Protein AF-U2E9D4-F1 (afdb_monomer)

Sequence (94 aa):
MNKNDEKSSESKYDELYDKYINEKEEDNEHNLKGVAKGYSVITSFFFTLIITMIVGVLLGNYLDQKLNTTPLFLLIFIFFSILASFRNLIKYSK

InterPro domains:
  IPR032820 Putative F0F1-ATPase subunit, Ca2+/Mg2+ transporter [PF09527] (43-91)

Solvent-accessible surface area (backbone atoms only — not comparable to full-atom values): 5137 Å² total; per-residue (Å²): 137,64,75,69,60,56,57,56,47,52,58,52,49,52,55,52,49,55,50,52,52,52,57,48,50,53,51,50,51,52,52,50,50,53,50,52,52,52,49,53,53,54,52,51,49,52,52,51,52,53,52,50,50,52,51,28,49,52,53,10,52,54,49,19,66,76,68,77,45,73,77,52,41,39,53,51,27,52,53,48,49,54,54,53,57,52,52,58,55,59,68,75,75,113

Radius of gyration: 29.33 Å; Cα contacts (8 Å, |Δi|>4): 31; chains: 1; bounding box: 41×16×92 Å

pLDDT: mean 77.17, std 9.44, range [44.31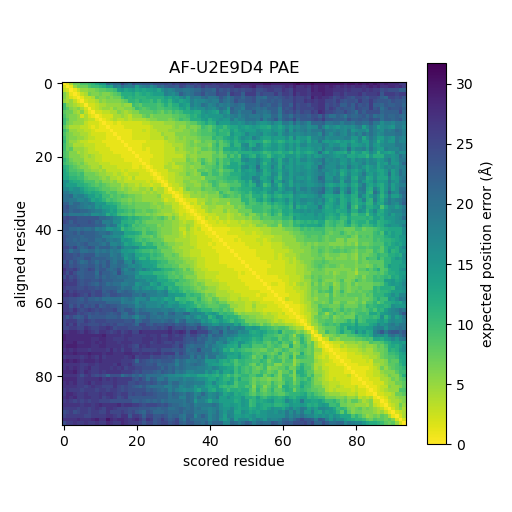, 91.38]

Mean predicted aligned error: 13.02 Å

Secondary structure (DSSP, 8-state):
--HHHHHHHHHHHHHHHHHHHHHHHHHHHHHHHHHHHHHHHHHHHHHHHHHHHHHHHHHHHHHHHHHT-SSHHHHHHHHHHHHHHHHHHHHH--

Structure (mmCIF, N/CA/C/O backbone):
data_AF-U2E9D4-F1
#
_entry.id   AF-U2E9D4-F1
#
loop_
_atom_site.group_PDB
_atom_site.id
_atom_site.type_symbol
_atom_site.label_atom_id
_atom_site.label_alt_id
_atom_site.label_comp_id
_atom_site.label_asym_id
_atom_site.label_entity_id
_atom_site.label_seq_id
_atom_site.pdbx_PDB_ins_code
_atom_site.Cartn_x
_atom_site.Cartn_y
_atom_site.Cartn_z
_atom_site.occupancy
_atom_site.B_iso_or_equiv
_atom_site.auth_seq_id
_atom_site.auth_comp_id
_atom_site.auth_asym_id
_atom_site.auth_atom_id
_atom_site.pdbx_PDB_model_num
ATOM 1 N N . MET A 1 1 ? 21.342 -4.571 -65.078 1.00 56.22 1 MET A N 1
ATOM 2 C CA . MET A 1 1 ? 21.380 -4.746 -63.611 1.00 56.22 1 MET A CA 1
ATOM 3 C C . MET A 1 1 ? 21.987 -6.106 -63.303 1.00 56.22 1 MET A C 1
ATOM 5 O O . MET A 1 1 ? 21.572 -7.076 -63.925 1.00 56.22 1 MET A O 1
ATOM 9 N N . ASN A 1 2 ? 22.998 -6.170 -62.436 1.00 62.44 2 ASN A N 1
ATOM 10 C CA . ASN A 1 2 ? 23.710 -7.398 -62.074 1.00 62.44 2 ASN A CA 1
ATOM 11 C C . ASN A 1 2 ? 22.982 -8.109 -60.916 1.00 62.44 2 ASN A C 1
ATOM 13 O O . ASN A 1 2 ? 22.682 -7.499 -59.895 1.00 62.44 2 ASN A O 1
ATOM 17 N N . LYS A 1 3 ? 22.706 -9.407 -61.084 1.00 62.41 3 LYS A N 1
ATOM 18 C CA . LYS A 1 3 ? 21.930 -10.256 -60.156 1.00 62.41 3 LYS A CA 1
ATOM 19 C C . LYS A 1 3 ? 22.563 -10.385 -58.759 1.00 62.41 3 LYS A C 1
ATOM 21 O O . LYS A 1 3 ? 21.881 -10.731 -57.800 1.00 62.41 3 LYS A O 1
ATOM 26 N N . ASN A 1 4 ? 23.863 -10.112 -58.648 1.00 63.56 4 ASN A N 1
ATOM 27 C CA . ASN A 1 4 ? 24.599 -10.150 -57.383 1.00 63.56 4 ASN A CA 1
ATOM 28 C C . ASN A 1 4 ? 24.331 -8.921 -56.497 1.00 63.56 4 ASN A C 1
ATOM 30 O O . ASN A 1 4 ? 24.431 -9.024 -55.276 1.00 63.56 4 ASN A O 1
ATOM 34 N N . ASP A 1 5 ? 23.945 -7.789 -57.091 1.00 69.25 5 ASP A N 1
ATOM 35 C CA . ASP A 1 5 ? 23.693 -6.545 -56.354 1.00 69.25 5 ASP A CA 1
ATOM 36 C C . ASP A 1 5 ? 22.315 -6.584 -55.665 1.00 69.25 5 ASP A C 1
ATOM 38 O O . ASP A 1 5 ? 22.145 -6.084 -54.556 1.00 69.25 5 ASP A O 1
ATOM 42 N N . GLU A 1 6 ? 21.342 -7.256 -56.285 1.00 68.75 6 GLU A N 1
ATOM 43 C CA . GLU A 1 6 ? 19.978 -7.443 -55.768 1.00 68.75 6 GLU A CA 1
ATOM 44 C C . GLU A 1 6 ? 19.956 -8.386 -54.553 1.00 68.75 6 GLU A C 1
ATOM 46 O O . GLU A 1 6 ? 19.402 -8.046 -53.510 1.00 68.75 6 GLU A O 1
ATOM 51 N N . LYS A 1 7 ? 20.688 -9.506 -54.628 1.00 70.12 7 LYS A N 1
ATOM 52 C CA . LYS A 1 7 ? 20.813 -10.478 -53.528 1.00 70.12 7 LYS A CA 1
ATOM 53 C C . LYS A 1 7 ? 21.560 -9.917 -52.309 1.00 70.12 7 LYS A C 1
ATOM 55 O O . LYS A 1 7 ? 21.248 -10.255 -51.171 1.00 70.12 7 LYS A O 1
ATOM 60 N N . SER A 1 8 ? 22.545 -9.049 -52.551 1.00 70.12 8 SER A N 1
ATOM 61 C CA . SER A 1 8 ? 23.259 -8.306 -51.500 1.00 70.12 8 SER A CA 1
ATOM 62 C C . SER A 1 8 ? 22.352 -7.278 -50.812 1.00 70.12 8 SER A C 1
ATOM 64 O O . SER A 1 8 ? 22.460 -7.038 -49.611 1.00 70.12 8 SER A O 1
ATOM 66 N N . SER A 1 9 ? 21.419 -6.702 -51.572 1.00 75.81 9 SER A N 1
ATOM 67 C CA . SER A 1 9 ? 20.450 -5.741 -51.057 1.00 75.81 9 SER A CA 1
ATOM 68 C C . SER A 1 9 ? 19.414 -6.430 -50.165 1.00 75.81 9 SER A C 1
ATOM 70 O O . SER A 1 9 ? 19.250 -5.999 -49.030 1.00 75.81 9 SER A O 1
ATOM 72 N N . GLU A 1 10 ? 18.794 -7.529 -50.618 1.00 80.31 10 GLU A N 1
ATOM 73 C CA . GLU A 1 10 ? 17.837 -8.331 -49.824 1.00 80.31 10 GLU A CA 1
ATOM 74 C C . GLU A 1 10 ? 18.416 -8.776 -48.478 1.00 80.31 10 GLU A C 1
ATOM 76 O O . GLU A 1 10 ? 17.832 -8.484 -47.440 1.00 80.31 10 GLU A O 1
ATOM 81 N N . SER A 1 11 ? 19.622 -9.355 -48.478 1.00 84.38 11 SER A N 1
ATOM 82 C CA . SER A 1 11 ? 20.307 -9.782 -47.246 1.00 84.38 11 SER A CA 1
ATOM 83 C C . SER A 1 11 ? 20.451 -8.651 -46.226 1.00 84.38 11 SER A C 1
ATOM 85 O O . SER A 1 11 ? 20.355 -8.873 -45.023 1.00 84.38 11 SER A O 1
ATOM 87 N N . LYS A 1 12 ? 20.694 -7.427 -46.701 1.00 85.88 12 LYS A N 1
ATOM 88 C CA . LYS A 1 12 ? 20.857 -6.257 -45.839 1.00 85.88 12 LYS A CA 1
ATOM 89 C C . LYS A 1 12 ? 19.518 -5.747 -45.303 1.00 85.88 12 LYS A C 1
ATOM 91 O O . LYS A 1 12 ? 19.478 -5.184 -44.212 1.00 85.88 12 LYS A O 1
ATOM 96 N N . TYR A 1 13 ? 18.435 -5.912 -46.062 1.00 84.75 13 TYR A N 1
ATOM 97 C CA . TYR A 1 13 ? 17.087 -5.582 -45.600 1.00 84.75 13 TYR A CA 1
ATOM 98 C C . TYR A 1 13 ? 16.617 -6.551 -44.520 1.00 84.75 13 TYR A C 1
ATOM 100 O O . TYR A 1 13 ? 16.083 -6.088 -43.515 1.00 84.75 13 TYR A O 1
ATOM 108 N N . ASP A 1 14 ? 16.877 -7.846 -44.690 1.00 88.44 14 ASP A N 1
ATOM 109 C CA . ASP A 1 14 ? 16.507 -8.875 -43.714 1.00 88.44 14 ASP A CA 1
ATOM 110 C C . ASP A 1 14 ? 17.212 -8.639 -42.367 1.0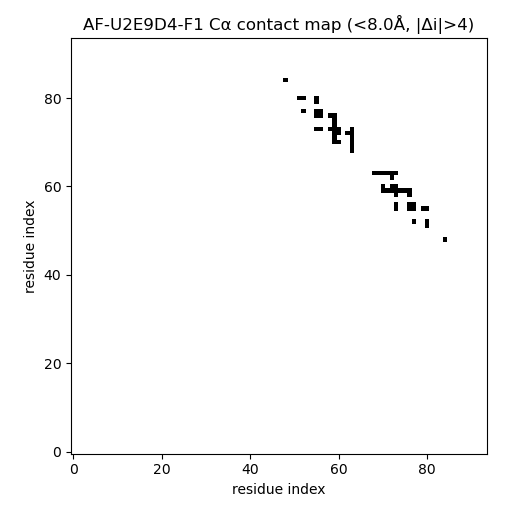0 88.44 14 ASP A C 1
ATOM 112 O O . ASP A 1 14 ? 16.564 -8.597 -41.324 1.00 88.44 14 ASP A O 1
ATOM 116 N N . GLU A 1 15 ? 18.514 -8.330 -42.383 1.00 88.19 15 GLU A N 1
ATOM 117 C CA . GLU A 1 15 ? 19.268 -7.983 -41.167 1.00 88.19 15 GLU A CA 1
ATOM 118 C C . GLU A 1 15 ? 18.739 -6.719 -40.461 1.00 88.19 15 GLU A C 1
ATOM 120 O O . GLU A 1 15 ? 18.690 -6.650 -39.229 1.00 88.19 15 GLU A O 1
ATOM 125 N N . LEU A 1 16 ? 18.343 -5.693 -41.224 1.00 88.81 16 LEU A N 1
ATOM 126 C CA . LEU A 1 16 ? 17.759 -4.468 -40.667 1.00 88.81 16 LEU A CA 1
ATOM 127 C C . LEU A 1 16 ? 16.354 -4.710 -40.106 1.00 88.81 16 LEU A C 1
ATOM 129 O O . LEU A 1 16 ? 15.986 -4.095 -39.102 1.00 88.81 16 LEU A O 1
ATOM 133 N N . TYR A 1 17 ? 15.586 -5.593 -40.745 1.00 86.56 17 TYR A N 1
ATOM 134 C CA . TYR A 1 17 ? 14.251 -5.976 -40.310 1.00 86.56 17 TYR A CA 1
ATOM 135 C C . TYR A 1 17 ? 14.310 -6.741 -38.987 1.00 86.56 17 TYR A C 1
ATOM 137 O O . TYR A 1 17 ? 13.649 -6.344 -38.026 1.00 86.56 17 TYR A O 1
ATOM 145 N N . ASP A 1 18 ? 15.176 -7.750 -38.895 1.00 90.31 18 ASP A N 1
ATOM 146 C CA . ASP A 1 18 ? 15.380 -8.517 -37.666 1.00 90.31 18 ASP A CA 1
ATOM 147 C C . ASP A 1 18 ? 15.854 -7.618 -36.522 1.00 90.31 18 ASP A C 1
ATOM 149 O O . ASP A 1 18 ? 15.355 -7.714 -35.399 1.00 90.31 18 ASP A O 1
ATOM 153 N N . LYS A 1 19 ? 16.769 -6.681 -36.791 1.00 91.38 19 LYS A N 1
ATOM 154 C CA . LYS A 1 19 ? 17.217 -5.719 -35.780 1.00 91.38 19 LYS A CA 1
ATOM 155 C C . LYS A 1 19 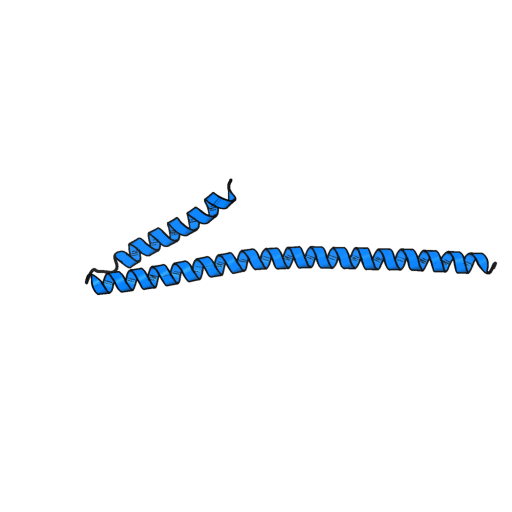? 16.076 -4.828 -35.275 1.00 91.38 19 LYS A C 1
ATOM 157 O O . LYS A 1 19 ? 15.962 -4.631 -34.069 1.00 91.38 19 LYS A O 1
ATOM 162 N N . TYR A 1 20 ? 15.225 -4.321 -36.170 1.00 86.25 20 TYR A N 1
ATOM 163 C CA . TYR A 1 20 ? 14.079 -3.482 -35.799 1.00 86.25 20 TYR A CA 1
ATOM 164 C C . TYR A 1 20 ? 13.061 -4.236 -34.936 1.00 86.25 20 TYR A C 1
ATOM 166 O O . TYR A 1 20 ? 12.544 -3.681 -33.966 1.00 86.25 20 TYR A O 1
ATOM 174 N N . ILE A 1 21 ? 12.764 -5.493 -35.279 1.00 89.62 21 ILE A N 1
ATOM 175 C CA . ILE A 1 21 ? 11.815 -6.315 -34.521 1.00 89.62 21 ILE A CA 1
ATOM 176 C C . ILE A 1 21 ? 12.366 -6.634 -33.131 1.00 89.62 21 ILE A C 1
ATOM 178 O O . ILE A 1 21 ? 11.654 -6.421 -32.153 1.00 89.62 21 ILE A O 1
ATOM 182 N N . ASN A 1 22 ? 13.634 -7.043 -33.028 1.00 88.56 22 ASN A N 1
ATOM 183 C CA . ASN A 1 22 ? 14.263 -7.337 -31.739 1.00 88.56 22 ASN A CA 1
ATOM 184 C C . ASN A 1 22 ? 14.335 -6.095 -30.834 1.00 88.56 22 ASN A C 1
ATOM 186 O O . ASN A 1 22 ? 13.976 -6.166 -29.663 1.00 88.56 22 ASN A O 1
ATOM 190 N N . GLU A 1 23 ? 14.720 -4.934 -31.376 1.00 86.31 23 GLU A N 1
ATOM 191 C CA . GLU A 1 23 ? 14.768 -3.673 -30.618 1.00 86.31 23 GLU A CA 1
ATOM 192 C C . GLU A 1 23 ? 13.370 -3.250 -30.128 1.00 86.31 23 GLU A C 1
ATOM 194 O O . GLU A 1 23 ? 13.208 -2.750 -29.014 1.00 86.31 23 GLU A O 1
ATOM 199 N N . LYS A 1 24 ? 12.329 -3.518 -30.926 1.00 84.69 24 LYS A N 1
ATOM 200 C CA . LYS A 1 24 ? 10.935 -3.265 -30.549 1.00 84.69 24 LYS A CA 1
ATOM 201 C C . LYS A 1 24 ? 10.414 -4.257 -29.507 1.00 84.69 24 LYS A C 1
ATOM 203 O O . LYS A 1 24 ? 9.667 -3.842 -28.620 1.00 84.69 24 LYS A O 1
ATOM 208 N N . GLU A 1 25 ? 10.754 -5.539 -29.600 1.00 85.19 25 GLU A N 1
ATOM 209 C CA . GLU A 1 25 ? 10.376 -6.541 -28.595 1.00 85.19 25 GLU A CA 1
ATOM 210 C C . GLU A 1 25 ? 11.043 -6.259 -27.244 1.00 85.19 25 GLU A C 1
ATOM 212 O O . GLU A 1 25 ? 10.347 -6.257 -26.226 1.00 85.19 25 GLU A O 1
ATOM 217 N N . GLU A 1 26 ? 12.334 -5.909 -27.230 1.00 79.75 26 GLU A N 1
ATOM 218 C CA . GLU A 1 26 ? 13.046 -5.532 -26.003 1.00 79.75 26 GLU A CA 1
ATOM 219 C C . GLU A 1 26 ? 12.448 -4.277 -25.344 1.00 79.75 26 GLU A C 1
ATOM 221 O O . GLU A 1 26 ? 12.242 -4.261 -24.125 1.00 79.75 26 GLU A O 1
ATOM 226 N N . ASP A 1 27 ? 12.101 -3.246 -26.126 1.00 81.38 27 ASP A N 1
ATOM 227 C CA . ASP A 1 27 ? 11.458 -2.035 -25.598 1.00 81.38 27 ASP A CA 1
ATOM 228 C C . ASP A 1 27 ? 10.076 -2.342 -24.996 1.00 81.38 27 ASP A C 1
ATOM 230 O O . ASP A 1 27 ? 9.765 -1.911 -23.880 1.00 81.38 27 ASP A O 1
ATOM 234 N N . ASN A 1 28 ? 9.255 -3.153 -25.672 1.00 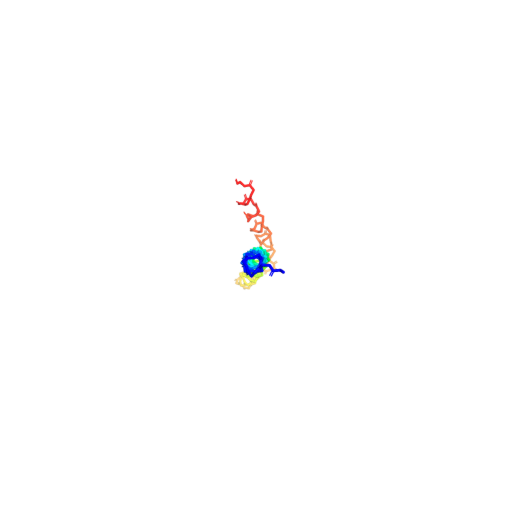77.75 28 ASN A N 1
ATOM 235 C CA . ASN A 1 28 ? 7.943 -3.539 -25.148 1.00 77.75 28 ASN A CA 1
ATOM 236 C C . ASN A 1 28 ? 8.068 -4.382 -23.876 1.00 77.75 28 ASN A C 1
ATOM 238 O O . ASN A 1 28 ? 7.344 -4.132 -22.914 1.00 77.75 28 ASN A O 1
ATOM 242 N N . GLU A 1 29 ? 8.995 -5.339 -23.826 1.00 79.50 29 GLU A N 1
ATOM 243 C CA . GLU A 1 29 ? 9.210 -6.177 -22.647 1.00 79.50 29 GLU A CA 1
ATOM 244 C C . GLU A 1 29 ? 9.721 -5.358 -21.452 1.00 79.50 29 GLU A C 1
ATOM 246 O O . GLU A 1 29 ? 9.238 -5.531 -20.328 1.00 79.50 29 GLU A O 1
ATOM 251 N N . HIS A 1 30 ? 10.654 -4.428 -21.677 1.00 75.81 30 HIS A N 1
ATOM 252 C CA . HIS A 1 30 ? 11.184 -3.557 -20.631 1.00 75.81 30 HIS A CA 1
ATOM 253 C C . HIS A 1 30 ? 10.104 -2.615 -20.073 1.00 75.81 30 HIS A C 1
ATOM 255 O O . HIS A 1 30 ? 9.950 -2.503 -18.850 1.00 75.81 30 HIS A O 1
ATOM 261 N N . ASN A 1 31 ? 9.292 -2.007 -20.945 1.00 75.06 31 ASN A N 1
ATOM 262 C CA . ASN A 1 31 ? 8.157 -1.179 -20.536 1.00 75.06 31 ASN A CA 1
ATOM 263 C C . ASN A 1 31 ? 7.091 -2.003 -19.795 1.0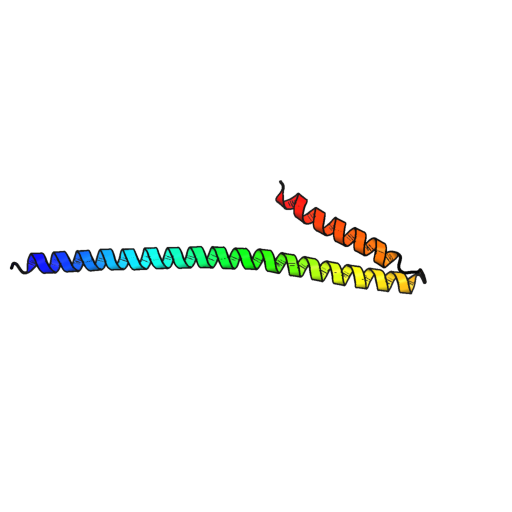0 75.06 31 ASN A C 1
ATOM 265 O O . ASN A 1 31 ? 6.621 -1.586 -18.733 1.00 75.06 31 ASN A O 1
ATOM 269 N N . LEU A 1 32 ? 6.758 -3.205 -20.276 1.00 77.44 32 LEU A N 1
ATOM 270 C CA . LEU A 1 32 ? 5.778 -4.082 -19.632 1.00 77.44 32 LEU A CA 1
ATOM 271 C C . LEU A 1 32 ? 6.251 -4.532 -18.243 1.00 77.44 32 LEU A C 1
ATOM 273 O O . LEU A 1 32 ? 5.482 -4.488 -17.283 1.00 77.44 32 LEU A O 1
ATOM 277 N N . LYS A 1 33 ? 7.530 -4.910 -18.108 1.00 76.81 33 LYS A N 1
ATOM 278 C CA . LYS A 1 33 ? 8.152 -5.266 -16.824 1.00 76.81 33 LYS A CA 1
ATOM 279 C C . LYS A 1 33 ? 8.177 -4.081 -15.863 1.00 76.81 33 LYS A C 1
ATOM 281 O O . LYS A 1 33 ? 7.869 -4.261 -14.685 1.00 76.81 33 LYS A O 1
ATOM 286 N N . GLY A 1 34 ? 8.503 -2.878 -16.341 1.00 77.25 34 GLY A N 1
ATOM 287 C CA . GLY A 1 34 ? 8.483 -1.651 -15.540 1.00 77.25 34 GLY A CA 1
ATOM 288 C C . GLY A 1 34 ? 7.086 -1.330 -15.006 1.00 77.25 34 GLY A C 1
ATOM 289 O O . GLY A 1 34 ? 6.912 -1.099 -13.807 1.00 77.25 34 GLY A O 1
ATOM 290 N N . VAL A 1 35 ? 6.077 -1.412 -15.875 1.00 76.50 35 VAL A N 1
ATOM 291 C CA . VAL A 1 35 ? 4.670 -1.187 -15.527 1.00 76.50 35 VAL A CA 1
ATOM 292 C C . VAL A 1 35 ? 4.170 -2.260 -14.555 1.00 76.50 35 VAL A C 1
ATOM 294 O O . VAL A 1 35 ? 3.663 -1.923 -13.484 1.00 76.50 35 VAL A O 1
ATOM 297 N N . ALA A 1 36 ? 4.379 -3.545 -14.851 1.00 76.94 36 ALA A N 1
ATOM 298 C CA . ALA A 1 36 ? 3.971 -4.653 -13.985 1.00 76.94 36 ALA A CA 1
ATOM 299 C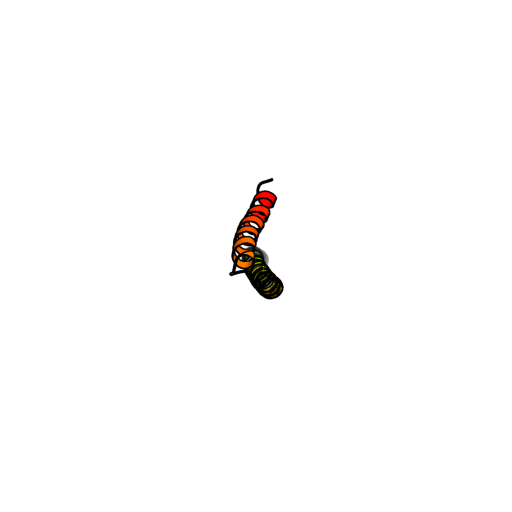 C . ALA A 1 36 ? 4.628 -4.581 -12.596 1.00 76.94 36 ALA A C 1
ATOM 301 O O . ALA A 1 36 ? 3.971 -4.818 -11.579 1.00 76.94 36 ALA A O 1
ATOM 302 N N . LYS A 1 37 ? 5.907 -4.190 -12.531 1.00 78.44 37 LYS A N 1
ATOM 303 C CA . LYS A 1 37 ? 6.628 -3.992 -11.269 1.00 78.44 37 LYS A CA 1
ATOM 304 C C . LYS A 1 37 ? 6.061 -2.814 -10.474 1.00 78.44 37 LYS A C 1
ATOM 306 O O . LYS A 1 37 ? 5.867 -2.949 -9.268 1.00 78.44 37 LYS A O 1
ATOM 311 N N . GLY A 1 38 ? 5.733 -1.701 -11.135 1.00 78.19 38 GLY A N 1
ATOM 312 C CA . GLY A 1 38 ? 5.069 -0.552 -10.509 1.00 78.19 38 GLY A CA 1
ATOM 313 C C . GLY A 1 38 ? 3.702 -0.910 -9.918 1.00 78.19 38 GLY A C 1
ATOM 314 O O . GLY A 1 38 ? 3.438 -0.620 -8.749 1.00 78.19 38 GLY A O 1
ATOM 315 N N . TYR A 1 39 ? 2.870 -1.624 -10.683 1.00 82.38 39 TYR A N 1
ATOM 316 C CA . TYR A 1 39 ? 1.574 -2.114 -10.207 1.00 82.38 39 TYR A CA 1
ATOM 317 C C . TYR A 1 39 ? 1.725 -3.060 -9.016 1.00 82.38 39 TYR A C 1
ATOM 319 O O . TYR A 1 39 ? 1.077 -2.856 -7.993 1.00 82.38 39 TYR A O 1
ATOM 327 N N . SER A 1 40 ? 2.628 -4.043 -9.093 1.00 82.12 40 SER A N 1
ATOM 328 C CA . SER A 1 40 ? 2.829 -5.010 -8.008 1.00 82.12 40 SER A CA 1
ATOM 329 C C . SER A 1 40 ? 3.193 -4.338 -6.681 1.00 82.12 40 SER A C 1
ATOM 331 O O . SER A 1 40 ? 2.722 -4.777 -5.628 1.00 82.12 40 SER A O 1
ATOM 333 N N . VAL A 1 41 ? 4.009 -3.281 -6.707 1.00 81.44 41 VAL A N 1
ATOM 334 C CA . VAL A 1 41 ? 4.404 -2.538 -5.500 1.00 81.44 41 VAL A CA 1
ATOM 335 C C . VAL A 1 41 ? 3.217 -1.772 -4.915 1.00 81.44 41 VAL A C 1
ATOM 337 O O . VAL A 1 41 ? 2.943 -1.881 -3.719 1.00 81.44 41 VAL A O 1
ATOM 340 N N . ILE A 1 42 ? 2.478 -1.045 -5.755 1.00 85.31 42 ILE A N 1
ATOM 341 C CA . ILE A 1 42 ? 1.329 -0.234 -5.331 1.00 85.31 42 ILE A CA 1
ATOM 342 C C . ILE A 1 42 ? 0.215 -1.118 -4.762 1.00 85.31 42 ILE A C 1
ATOM 344 O O . ILE A 1 42 ? -0.301 -0.856 -3.676 1.00 85.31 42 ILE A O 1
ATOM 348 N N . THR A 1 43 ? -0.132 -2.202 -5.454 1.00 88.00 43 THR A N 1
ATOM 349 C CA . THR A 1 43 ? -1.187 -3.119 -5.012 1.00 88.00 43 THR A CA 1
ATOM 350 C C . THR A 1 43 ? -0.816 -3.800 -3.693 1.00 88.00 43 THR A C 1
ATOM 352 O O . THR A 1 43 ? -1.651 -3.869 -2.793 1.00 88.00 43 THR A O 1
ATOM 355 N N . SER A 1 44 ? 0.442 -4.228 -3.525 1.00 83.00 44 SER A N 1
ATOM 356 C CA . SER A 1 44 ? 0.916 -4.838 -2.270 1.00 83.00 44 SER A CA 1
ATOM 357 C C . SER A 1 44 ? 0.860 -3.864 -1.089 1.00 83.00 44 SER A C 1
ATOM 359 O O . SER A 1 44 ? 0.504 -4.256 0.026 1.00 83.00 44 SER A O 1
ATOM 361 N N . PHE A 1 45 ? 1.164 -2.584 -1.329 1.00 84.88 45 PHE A N 1
ATOM 362 C CA . PHE A 1 45 ? 1.046 -1.530 -0.324 1.00 84.88 45 PHE A CA 1
ATOM 363 C C . PHE A 1 45 ? -0.402 -1.363 0.148 1.00 84.88 45 PHE A C 1
ATOM 365 O O . PHE A 1 45 ? -0.664 -1.441 1.349 1.00 84.88 45 PHE A O 1
ATOM 372 N N . PHE A 1 46 ? -1.351 -1.215 -0.781 1.00 87.25 46 PHE A N 1
ATOM 373 C CA . PHE A 1 46 ? -2.768 -1.069 -0.436 1.00 87.25 46 PHE A CA 1
ATOM 374 C C . PHE A 1 46 ? -3.333 -2.306 0.263 1.00 87.25 46 PHE A C 1
ATOM 376 O O . PHE A 1 46 ? -4.034 -2.163 1.263 1.00 87.25 46 PHE A O 1
ATOM 383 N N . PHE A 1 47 ? -2.982 -3.512 -0.195 1.00 89.81 47 PHE A N 1
ATOM 384 C CA . PHE A 1 47 ? -3.368 -4.749 0.486 1.00 89.81 47 PHE A CA 1
ATOM 385 C C . PHE A 1 47 ? -2.875 -4.772 1.931 1.00 89.81 47 PHE A C 1
ATOM 387 O O . PHE A 1 47 ? -3.657 -5.022 2.844 1.00 89.81 47 PHE A O 1
ATOM 394 N N . THR A 1 48 ? -1.598 -4.456 2.153 1.00 85.50 48 THR A N 1
ATOM 395 C CA . THR A 1 48 ? -1.023 -4.415 3.503 1.00 85.50 48 THR A CA 1
ATOM 396 C C . THR A 1 48 ? -1.747 -3.391 4.375 1.00 85.50 48 THR A C 1
ATOM 398 O O . THR A 1 48 ? -2.089 -3.690 5.517 1.00 85.50 48 THR A O 1
ATOM 401 N N . LEU A 1 49 ? -2.038 -2.204 3.84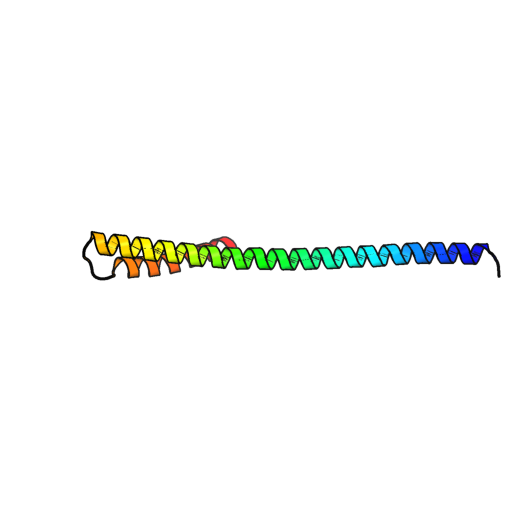0 1.00 83.38 49 LEU A N 1
ATOM 402 C CA . LEU A 1 49 ? -2.713 -1.124 4.561 1.00 83.38 49 LEU A CA 1
ATOM 403 C C . LEU A 1 49 ? -4.136 -1.531 4.980 1.00 83.38 49 LEU A C 1
ATOM 405 O O . LEU A 1 49 ? -4.488 -1.415 6.153 1.00 83.38 49 LEU A O 1
ATOM 409 N N . ILE A 1 50 ? -4.916 -2.093 4.050 1.00 89.56 50 ILE A N 1
ATOM 410 C CA . ILE A 1 50 ? -6.285 -2.567 4.298 1.00 89.56 50 ILE A CA 1
ATOM 411 C C . ILE A 1 50 ? -6.290 -3.720 5.308 1.00 89.56 50 ILE A C 1
ATOM 413 O O . ILE A 1 50 ? -7.072 -3.694 6.256 1.00 89.56 50 ILE A O 1
ATOM 417 N N . ILE A 1 51 ? -5.399 -4.706 5.158 1.00 89.00 51 ILE A N 1
ATOM 418 C CA . ILE A 1 51 ? -5.292 -5.837 6.093 1.00 89.00 51 ILE A CA 1
ATOM 419 C C . ILE A 1 51 ? -4.969 -5.332 7.499 1.00 89.00 51 ILE A C 1
ATOM 421 O O . ILE A 1 51 ? -5.630 -5.714 8.462 1.00 89.00 51 ILE A O 1
ATOM 425 N N . THR A 1 52 ? -3.985 -4.440 7.623 1.00 82.56 52 THR A N 1
ATOM 426 C CA . THR A 1 52 ? -3.561 -3.903 8.923 1.00 82.56 52 THR A CA 1
ATOM 427 C C . THR A 1 52 ? -4.681 -3.090 9.576 1.00 82.56 52 THR A C 1
ATOM 429 O O . THR A 1 52 ? -4.918 -3.225 10.775 1.00 82.56 52 THR A O 1
ATOM 432 N N . MET A 1 53 ? -5.421 -2.308 8.785 1.00 83.62 53 MET A N 1
ATOM 433 C CA . MET A 1 53 ? -6.595 -1.563 9.240 1.00 83.62 53 MET A CA 1
ATOM 434 C C . MET A 1 53 ? -7.705 -2.495 9.748 1.00 83.62 53 MET A C 1
ATOM 436 O O . MET A 1 53 ? -8.213 -2.291 10.849 1.00 83.62 53 MET A O 1
ATOM 440 N N . ILE A 1 54 ? -8.056 -3.539 8.988 1.00 88.06 54 ILE A N 1
ATOM 441 C CA . ILE A 1 54 ? -9.079 -4.522 9.380 1.00 88.06 54 ILE A CA 1
ATOM 442 C C . ILE A 1 54 ? -8.674 -5.230 10.677 1.00 88.06 54 ILE A C 1
ATOM 444 O O . ILE A 1 54 ? -9.480 -5.330 11.602 1.00 88.06 54 ILE A O 1
ATOM 448 N N . VAL A 1 55 ? -7.419 -5.677 10.771 1.00 85.88 55 VAL A N 1
ATOM 449 C CA . VAL A 1 55 ? -6.881 -6.347 11.963 1.00 85.88 55 VAL A CA 1
ATOM 450 C C . VAL A 1 55 ? -6.919 -5.419 13.178 1.00 85.88 55 VAL A C 1
ATOM 452 O O . VAL A 1 55 ? -7.351 -5.846 14.246 1.00 85.88 55 VAL A O 1
ATOM 455 N N . GLY A 1 56 ? -6.535 -4.149 13.024 1.00 80.00 56 GLY A N 1
ATOM 456 C CA . GLY A 1 56 ? -6.570 -3.173 14.113 1.00 80.00 56 GLY A CA 1
ATOM 457 C C . GLY A 1 56 ? -7.985 -2.864 14.605 1.00 80.00 56 GLY A C 1
ATOM 458 O O . GLY A 1 56 ? -8.219 -2.820 15.811 1.00 80.00 56 GLY A O 1
ATOM 459 N N . VAL A 1 57 ? -8.949 -2.717 13.692 1.00 81.38 57 VAL A N 1
ATOM 460 C CA . VAL A 1 57 ? -10.357 -2.479 14.049 1.00 81.38 57 VAL A CA 1
ATOM 461 C C . VAL A 1 57 ? -10.977 -3.708 14.719 1.00 81.38 57 VAL A C 1
ATOM 463 O O . VAL A 1 57 ? -11.657 -3.565 15.734 1.00 81.38 57 VAL A O 1
ATOM 466 N N . LEU A 1 58 ? -10.726 -4.914 14.198 1.00 82.56 58 LEU A N 1
ATOM 467 C CA . LEU A 1 58 ? -11.229 -6.161 14.786 1.00 82.56 58 LEU A CA 1
ATOM 468 C C . LEU A 1 58 ? -10.651 -6.408 16.181 1.00 82.56 58 LEU A C 1
ATOM 470 O O . LEU A 1 58 ? -11.410 -6.687 17.107 1.00 82.56 58 LEU A O 1
ATOM 474 N N . LEU A 1 59 ? -9.331 -6.277 16.347 1.00 80.81 59 LEU A N 1
ATOM 475 C CA . LEU A 1 59 ? -8.682 -6.423 17.652 1.00 80.81 59 LEU A CA 1
ATOM 476 C C . LEU A 1 59 ? -9.140 -5.343 18.634 1.00 80.81 59 LEU A C 1
ATOM 478 O O . LEU A 1 59 ? -9.415 -5.664 19.788 1.00 80.81 59 LEU A O 1
ATOM 482 N N . GLY A 1 60 ? -9.260 -4.092 18.181 1.00 76.50 60 GLY A N 1
ATOM 483 C CA . GLY A 1 60 ? -9.741 -2.982 19.001 1.00 76.50 60 GLY A CA 1
ATOM 484 C C . GLY A 1 60 ? -11.161 -3.216 19.509 1.00 76.50 60 GLY A C 1
ATOM 485 O O . GLY A 1 60 ? -11.396 -3.159 20.711 1.00 76.50 60 GLY A O 1
ATOM 486 N N . ASN A 1 61 ? -12.081 -3.588 18.614 1.00 75.44 61 ASN A N 1
ATOM 487 C CA . ASN A 1 61 ? -13.471 -3.870 18.972 1.00 75.44 61 ASN A CA 1
ATOM 488 C C . ASN A 1 61 ? -13.603 -5.120 19.865 1.00 75.44 61 ASN A C 1
ATOM 490 O O . ASN A 1 61 ? -14.385 -5.125 20.813 1.00 75.44 61 ASN A O 1
ATOM 494 N N . TYR A 1 62 ? -12.812 -6.171 19.615 1.00 77.00 62 TYR A N 1
ATOM 495 C CA . TYR A 1 62 ? -12.808 -7.376 20.452 1.00 77.00 62 TYR A CA 1
ATOM 496 C C . TYR A 1 62 ? -12.313 -7.092 21.881 1.00 77.00 62 TYR A C 1
ATOM 498 O O . TYR A 1 62 ? -12.884 -7.602 22.847 1.00 77.00 62 TYR A O 1
ATOM 506 N N . LEU A 1 63 ? -11.280 -6.256 22.036 1.00 75.25 63 LEU A N 1
ATOM 507 C CA . LEU A 1 63 ? -10.791 -5.848 23.356 1.00 75.25 63 LEU A CA 1
ATOM 508 C C . LEU A 1 63 ? -11.760 -4.900 24.071 1.00 75.25 63 LEU A C 1
ATOM 510 O O . LEU A 1 63 ? -11.999 -5.101 25.262 1.00 75.25 63 LEU A O 1
ATOM 514 N N . ASP A 1 64 ? -12.345 -3.929 23.363 1.00 73.62 64 ASP A N 1
ATOM 515 C CA . ASP A 1 64 ? -13.325 -2.996 23.937 1.00 73.62 64 ASP A CA 1
ATOM 516 C C . ASP A 1 64 ? -14.557 -3.748 24.482 1.00 73.62 64 ASP A C 1
ATOM 518 O O . ASP A 1 64 ? -15.000 -3.487 25.603 1.00 73.62 64 ASP A O 1
ATOM 522 N N . GLN A 1 65 ? -15.044 -4.773 23.768 1.00 73.62 65 GLN A N 1
ATOM 523 C CA . GLN A 1 65 ? -16.146 -5.627 24.239 1.00 73.62 65 GLN A CA 1
ATOM 524 C C . GLN 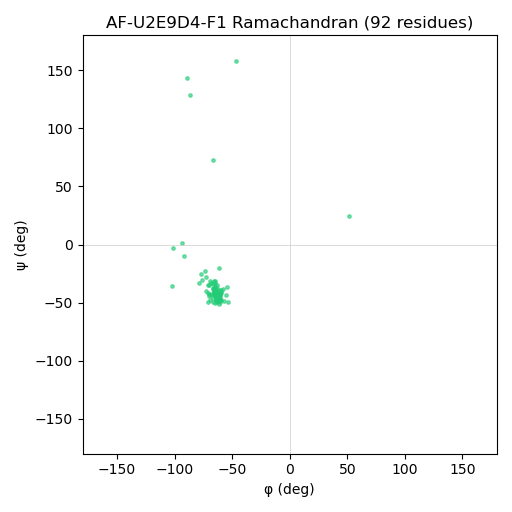A 1 65 ? -15.775 -6.476 25.461 1.00 73.62 65 GLN A C 1
ATOM 526 O O . GLN A 1 65 ? -16.598 -6.666 26.356 1.00 73.62 65 GLN A O 1
ATOM 531 N N . LYS A 1 66 ? -14.537 -6.982 25.534 1.00 72.69 66 LYS A N 1
ATOM 532 C CA . LYS A 1 66 ? -14.085 -7.807 26.666 1.00 72.69 66 LYS A CA 1
ATOM 533 C C . LYS A 1 66 ? -13.870 -6.985 27.944 1.00 72.69 66 LYS A C 1
ATOM 535 O O . LYS A 1 66 ? -13.992 -7.527 29.040 1.00 72.69 66 LYS A O 1
ATOM 540 N N . LEU A 1 67 ? -13.543 -5.700 27.809 1.00 74.19 67 LEU A N 1
ATOM 541 C CA . LEU A 1 67 ? -13.214 -4.810 28.926 1.00 74.19 67 LEU A CA 1
ATOM 542 C C . LEU A 1 67 ? -14.371 -3.882 29.336 1.00 74.19 67 LEU A C 1
ATOM 544 O O . LEU A 1 67 ? -14.234 -3.174 30.330 1.00 74.19 67 LEU A O 1
ATOM 548 N N . ASN A 1 68 ? -15.513 -3.917 28.628 1.00 66.81 68 ASN A N 1
ATOM 549 C CA . ASN A 1 68 ? -16.664 -3.018 28.838 1.00 66.81 68 ASN A CA 1
ATOM 550 C C . ASN A 1 68 ? -16.280 -1.524 28.845 1.00 66.81 68 ASN A C 1
ATOM 552 O O . ASN A 1 68 ? -16.959 -0.688 29.441 1.00 66.81 68 ASN A O 1
ATOM 556 N N . THR A 1 69 ? -15.176 -1.176 28.191 1.00 63.47 69 THR A N 1
ATOM 557 C CA . THR A 1 69 ? -14.713 0.202 28.066 1.00 63.47 69 THR A CA 1
ATOM 558 C C . THR A 1 69 ? -15.332 0.837 26.824 1.00 63.47 69 THR A C 1
ATOM 560 O O . THR A 1 69 ? -15.485 0.186 25.791 1.00 63.47 69 THR A O 1
ATOM 563 N N . THR A 1 70 ? -15.675 2.128 26.905 1.00 63.75 70 THR A N 1
ATOM 564 C CA . THR A 1 70 ? -15.909 3.002 25.736 1.00 63.75 70 THR A CA 1
ATOM 565 C C . THR A 1 70 ? -14.768 2.830 24.717 1.00 63.75 70 THR A C 1
ATOM 567 O O . THR A 1 70 ? -13.705 2.390 25.138 1.00 63.75 70 THR A O 1
ATOM 570 N N . PRO A 1 71 ? -14.939 3.152 23.415 1.00 69.75 71 PRO A N 1
ATOM 571 C CA . PRO A 1 71 ? -14.086 2.671 22.314 1.00 69.75 71 PRO A CA 1
ATOM 572 C C . PRO A 1 71 ? -12.640 3.208 22.370 1.00 69.75 71 PRO A C 1
ATOM 574 O O . PRO A 1 71 ? -12.242 4.093 21.610 1.00 69.75 71 PRO A O 1
ATOM 577 N N . LEU A 1 72 ? -11.854 2.703 23.317 1.00 68.88 72 LEU A N 1
ATOM 578 C CA . LEU A 1 72 ? -10.564 3.233 23.741 1.00 68.88 72 LEU A CA 1
ATOM 579 C C . LEU A 1 72 ? -9.444 2.390 23.134 1.00 68.88 72 LEU A C 1
ATOM 581 O O . LEU A 1 72 ? -8.438 2.941 22.686 1.00 68.88 72 LEU A O 1
ATOM 585 N N . PHE A 1 73 ? -9.640 1.073 23.010 1.00 67.19 73 PHE A N 1
ATOM 586 C CA . PHE A 1 73 ? -8.725 0.214 22.260 1.00 67.19 73 PHE A CA 1
ATOM 587 C C . PHE A 1 73 ? -8.813 0.455 20.761 1.00 67.19 73 PHE A C 1
ATOM 589 O O . PHE A 1 73 ? -7.778 0.435 20.093 1.00 67.19 73 PHE A O 1
ATOM 596 N N . LEU A 1 74 ? -9.999 0.768 20.233 1.00 69.38 74 LEU A N 1
ATOM 597 C CA . LEU A 1 74 ? -10.141 1.236 18.854 1.00 69.38 74 LEU A CA 1
ATOM 598 C C . LEU A 1 74 ? -9.256 2.471 18.589 1.00 69.38 74 LEU A C 1
ATOM 600 O O . LEU A 1 74 ? -8.541 2.515 17.587 1.00 69.38 74 LEU A O 1
ATOM 604 N N . LEU A 1 75 ? -9.216 3.430 19.521 1.00 73.19 75 LEU A N 1
ATOM 605 C CA . LEU A 1 75 ? -8.382 4.633 19.410 1.00 73.19 75 LEU A CA 1
ATOM 606 C C . LEU A 1 75 ? -6.874 4.309 19.433 1.00 73.19 75 LEU A C 1
ATOM 608 O O . LEU A 1 75 ? -6.107 4.851 18.634 1.00 73.19 75 LEU A O 1
ATOM 612 N N . ILE A 1 76 ? -6.447 3.382 20.297 1.00 79.94 76 ILE A N 1
ATOM 613 C CA . ILE A 1 76 ? -5.049 2.925 20.381 1.00 79.94 76 ILE A CA 1
ATOM 614 C C . ILE A 1 76 ? -4.632 2.185 19.104 1.00 79.94 76 ILE A C 1
ATOM 616 O O . ILE A 1 76 ? -3.528 2.402 18.602 1.00 79.94 76 ILE A O 1
ATOM 620 N N . PHE A 1 77 ? -5.507 1.349 18.539 1.00 76.25 77 PHE A N 1
ATOM 621 C CA . PHE A 1 77 ? -5.226 0.622 17.300 1.00 76.25 77 PHE A CA 1
ATOM 622 C C . PHE A 1 77 ? -5.169 1.529 16.068 1.00 76.25 77 PHE A C 1
ATOM 624 O O . PHE A 1 77 ? -4.363 1.267 15.173 1.00 76.25 77 PHE A O 1
ATOM 631 N N . ILE A 1 78 ? -5.934 2.624 16.028 1.00 78.06 78 ILE A N 1
ATOM 632 C CA . ILE A 1 78 ? -5.764 3.671 15.007 1.00 78.06 78 ILE A CA 1
ATOM 633 C C . ILE A 1 78 ? -4.362 4.282 15.114 1.00 78.06 78 ILE A C 1
ATOM 635 O O . ILE A 1 78 ? -3.644 4.368 14.116 1.00 78.06 78 ILE A O 1
ATOM 639 N N . PHE A 1 79 ? -3.929 4.629 16.329 1.00 82.50 79 PHE A N 1
ATOM 640 C CA . PHE A 1 79 ? -2.588 5.165 16.574 1.00 82.50 79 PHE A CA 1
ATOM 641 C C . PHE A 1 79 ? -1.486 4.179 16.163 1.00 82.50 79 PHE A C 1
ATOM 643 O O . PHE A 1 79 ? -0.522 4.553 15.493 1.00 82.50 79 PHE A O 1
ATOM 650 N N . PHE A 1 80 ? -1.649 2.899 16.502 1.00 82.19 80 PHE A N 1
ATOM 651 C CA . PHE A 1 80 ? -0.726 1.835 16.111 1.00 82.19 80 PHE A CA 1
ATOM 652 C C . PHE A 1 80 ? -0.699 1.601 14.599 1.00 82.19 80 PHE A C 1
ATOM 654 O O . PHE A 1 80 ? 0.373 1.363 14.049 1.00 82.19 80 PHE A O 1
ATOM 661 N N . SER A 1 81 ? -1.840 1.708 13.915 1.00 76.31 81 SER A N 1
ATOM 662 C CA . SER A 1 81 ? -1.933 1.567 12.454 1.00 76.31 81 SER A CA 1
ATOM 663 C C . SER A 1 81 ? -1.177 2.684 11.729 1.00 76.31 81 SER A C 1
ATOM 665 O O . SER A 1 81 ? -0.453 2.432 10.761 1.00 76.31 81 SER A O 1
ATOM 667 N N . ILE A 1 82 ? -1.276 3.913 12.242 1.00 81.12 82 ILE A N 1
ATOM 668 C CA . ILE A 1 82 ? -0.502 5.062 11.760 1.00 81.12 82 ILE A CA 1
ATOM 669 C C . ILE A 1 82 ? 0.994 4.807 11.987 1.00 81.12 82 ILE A C 1
ATOM 671 O O . ILE A 1 82 ? 1.794 4.902 11.058 1.00 81.12 82 ILE A O 1
ATOM 675 N N . LEU A 1 83 ? 1.377 4.392 13.197 1.00 81.44 83 LEU A N 1
ATOM 676 C CA . LEU A 1 83 ? 2.775 4.140 13.556 1.00 81.44 83 LEU A CA 1
ATOM 677 C C . LEU A 1 83 ? 3.397 2.970 12.767 1.00 81.44 83 LEU A C 1
ATOM 679 O O . LEU A 1 83 ? 4.567 3.024 12.387 1.00 81.44 83 LEU A O 1
ATOM 683 N N . ALA A 1 84 ? 2.618 1.926 12.477 1.00 76.19 84 ALA A N 1
ATOM 684 C CA . ALA A 1 84 ? 3.024 0.801 11.639 1.00 76.19 84 ALA A CA 1
ATOM 685 C C . ALA A 1 84 ? 3.262 1.227 10.181 1.00 76.19 84 ALA A C 1
ATOM 687 O O . ALA A 1 84 ? 4.247 0.798 9.577 1.00 76.19 84 ALA A O 1
ATOM 688 N N . SER A 1 85 ? 2.430 2.126 9.641 1.00 69.31 85 SER A N 1
ATOM 689 C CA . SER A 1 85 ? 2.644 2.711 8.308 1.00 69.31 85 SER A CA 1
ATOM 690 C C . SER A 1 85 ? 3.966 3.481 8.225 1.00 69.31 85 SER A C 1
ATOM 692 O O . SER A 1 85 ? 4.718 3.314 7.264 1.00 69.31 85 SER A O 1
ATOM 694 N N . PHE A 1 86 ? 4.319 4.242 9.266 1.00 79.81 86 PHE A N 1
ATOM 695 C CA . PHE A 1 86 ? 5.606 4.945 9.330 1.00 79.81 86 PHE A CA 1
ATOM 696 C C . PHE A 1 86 ? 6.817 4.002 9.381 1.00 79.81 86 PHE A C 1
ATOM 698 O O . PHE A 1 86 ? 7.864 4.313 8.811 1.00 79.81 86 PHE A O 1
ATOM 705 N N . ARG A 1 87 ? 6.700 2.825 10.013 1.00 70.50 87 ARG A N 1
ATOM 706 C CA . ARG A 1 87 ? 7.811 1.856 10.074 1.00 70.50 87 ARG A CA 1
ATOM 707 C C . ARG A 1 87 ? 8.192 1.282 8.710 1.00 70.50 87 ARG A C 1
ATOM 709 O O . ARG A 1 87 ? 9.372 1.009 8.501 1.00 70.50 87 ARG A O 1
ATOM 716 N N . ASN A 1 88 ? 7.242 1.134 7.784 1.00 62.62 88 ASN A N 1
ATOM 717 C CA . ASN A 1 88 ? 7.562 0.719 6.415 1.00 62.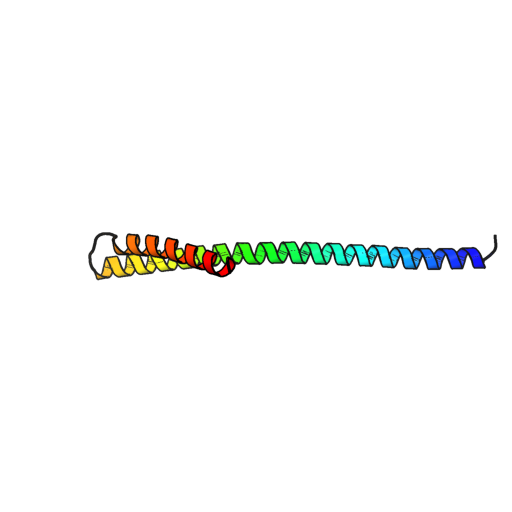62 88 ASN A CA 1
ATOM 718 C C . ASN A 1 88 ? 8.410 1.775 5.695 1.00 62.62 88 ASN A C 1
ATOM 720 O O . ASN A 1 88 ? 9.380 1.423 5.032 1.00 62.62 88 ASN A O 1
ATOM 724 N N . LEU A 1 89 ? 8.118 3.062 5.895 1.00 63.75 89 LEU A N 1
ATOM 725 C CA . LEU A 1 89 ? 8.846 4.158 5.251 1.00 63.75 89 LEU A CA 1
ATOM 726 C C . LEU A 1 89 ? 10.315 4.240 5.705 1.00 63.75 89 LEU A C 1
ATOM 728 O O . LEU A 1 89 ? 11.211 4.444 4.890 1.00 63.75 89 LEU A O 1
ATOM 732 N N . ILE A 1 90 ? 10.582 3.995 6.992 1.00 66.31 90 ILE A N 1
ATOM 733 C CA . ILE A 1 90 ? 11.945 4.012 7.555 1.00 66.31 90 ILE A CA 1
ATOM 734 C C . ILE A 1 90 ? 12.820 2.893 6.968 1.00 66.31 90 ILE A C 1
ATOM 736 O O . ILE A 1 90 ? 14.027 3.073 6.818 1.00 66.31 90 ILE A O 1
ATOM 740 N N . LYS A 1 91 ? 12.230 1.749 6.598 1.00 59.56 91 LYS A N 1
ATOM 741 C CA . LYS A 1 91 ? 12.968 0.612 6.025 1.00 59.56 91 LYS A CA 1
ATOM 742 C C . LYS A 1 91 ? 13.412 0.842 4.575 1.00 59.56 91 LYS A C 1
ATOM 744 O O . LYS A 1 91 ? 14.376 0.218 4.156 1.00 59.56 91 LYS A O 1
ATOM 749 N N . TYR A 1 92 ? 12.749 1.733 3.838 1.00 57.03 92 TYR A N 1
ATOM 750 C CA . TYR A 1 92 ? 13.139 2.116 2.473 1.00 57.03 92 TYR A CA 1
ATOM 751 C C . TYR A 1 92 ? 14.082 3.330 2.419 1.00 57.03 92 TYR A C 1
ATOM 753 O O . TYR A 1 92 ? 14.607 3.640 1.356 1.00 57.03 92 TYR A O 1
ATOM 761 N N . SER A 1 93 ? 14.295 4.023 3.545 1.00 50.22 93 SER A N 1
ATOM 762 C CA . SER A 1 93 ? 15.145 5.222 3.632 1.00 50.22 93 SER A CA 1
ATOM 763 C C . SER A 1 93 ? 16.602 4.935 4.047 1.00 50.22 93 SER A C 1
ATOM 765 O O . SER A 1 93 ? 17.377 5.880 4.199 1.00 50.22 93 SER A O 1
ATOM 767 N N . LYS A 1 94 ? 16.975 3.670 4.263 1.00 44.31 94 LYS A N 1
ATOM 768 C CA . LYS A 1 94 ? 18.353 3.211 4.506 1.00 44.31 94 LYS A CA 1
ATOM 769 C C . LYS A 1 94 ? 18.789 2.305 3.369 1.00 44.31 94 LYS A C 1
ATOM 771 O O . LYS A 1 94 ? 19.977 2.400 3.004 1.00 44.31 94 LYS A O 1
#

Organism: NCBI:txid1033810

Foldseek 3Di:
DDPVVVVVVVVVVVVVVVVVVVVVVVVVVVVVVVVVVVVVVVVVLVVVLVVLLVVQQVVQVVVCVVVVHDSVSNVVSVVVSVVVNVVVVVVVVD